Protein AF-A0A7C4YNJ8-F1 (afdb_monomer)

pLDDT: mean 78.84, std 20.15, range [45.75, 98.19]

Solvent-accessible surface area (backbone atoms only — not comparable to full-atom values): 5860 Å² total; per-residue (Å²): 132,87,79,69,42,57,37,30,40,39,36,35,49,54,94,94,39,82,70,47,76,49,43,18,74,54,83,65,41,74,37,96,86,70,51,30,37,36,40,52,32,66,86,80,68,43,79,43,78,50,77,59,56,66,52,77,47,84,42,62,44,64,59,59,62,54,50,53,50,50,52,48,52,59,50,54,57,56,50,60,66,60,66,78,73,68,79,85,83,82,82,78,88,81,133

Mean predicted aligned error: 14.36 Å

Nearest PDB structures (foldseek):
  8tp8-assembly1_A  TM=5.205E-01  e=1.947E+00  Caulobacter vibrioides NA1000
  4jry-assembly1_D  TM=3.129E-01  e=3.456E+00  Homo sapiens
  3ard-assembly1_C  TM=2.776E-01  e=4.604E+00  Mus musculus
  6mjq-assembly2_G  TM=2.019E-01  e=2.747E+00  Mus musculus
  6mj4-assembly1_C  TM=2.030E-01  e=3.081E+00  Mus musculus

Structure (mmCIF, N/CA/C/O backbone):
data_AF-A0A7C4YNJ8-F1
#
_entry.id   AF-A0A7C4YNJ8-F1
#
loop_
_atom_site.group_PDB
_atom_site.id
_atom_site.type_symbol
_atom_site.label_atom_id
_atom_site.label_alt_id
_atom_site.label_comp_id
_atom_site.label_asym_id
_atom_site.label_entity_id
_atom_site.label_seq_id
_atom_site.pdbx_PDB_ins_code
_atom_site.Cartn_x
_atom_site.Cartn_y
_atom_site.Cartn_z
_atom_site.occupancy
_atom_site.B_iso_or_equiv
_atom_site.auth_seq_id
_atom_site.auth_comp_id
_atom_site.auth_asym_id
_atom_site.auth_atom_id
_atom_site.pdbx_PDB_model_num
ATOM 1 N N . MET A 1 1 ? -8.261 -3.555 26.947 1.00 47.84 1 MET A N 1
ATOM 2 C CA . MET A 1 1 ? -7.731 -4.447 25.895 1.00 47.84 1 MET A CA 1
ATOM 3 C C . MET A 1 1 ? -7.279 -3.553 24.753 1.00 47.84 1 MET A C 1
ATOM 5 O O . MET A 1 1 ? -8.121 -2.853 24.206 1.00 47.84 1 MET A O 1
ATOM 9 N N . VAL A 1 2 ? -5.975 -3.460 24.486 1.00 53.75 2 VAL A N 1
ATOM 10 C CA . VAL A 1 2 ? -5.464 -2.692 23.337 1.00 53.75 2 VAL A CA 1
ATOM 11 C C . VAL A 1 2 ? -5.791 -3.499 22.085 1.00 53.75 2 VAL A C 1
ATOM 13 O O . VAL A 1 2 ? -5.513 -4.695 22.042 1.00 53.75 2 VAL A O 1
ATOM 16 N N . ASN A 1 3 ? -6.469 -2.881 21.121 1.00 56.59 3 ASN A N 1
ATOM 17 C CA . ASN A 1 3 ? -6.879 -3.551 19.895 1.00 56.59 3 ASN A CA 1
ATOM 18 C C . ASN A 1 3 ? -5.821 -3.273 18.830 1.00 56.59 3 ASN A C 1
ATOM 20 O O . ASN A 1 3 ? -5.804 -2.183 18.255 1.00 56.59 3 ASN A O 1
ATOM 24 N N . PHE A 1 4 ? -4.915 -4.226 18.627 1.00 64.88 4 PHE A N 1
ATOM 25 C CA . PHE A 1 4 ? -3.890 -4.109 17.602 1.00 64.88 4 PHE A CA 1
ATOM 26 C C . PHE A 1 4 ? -4.540 -4.180 16.223 1.00 64.88 4 PHE A C 1
ATOM 28 O O . PHE A 1 4 ? -5.357 -5.063 15.953 1.00 64.88 4 PHE A O 1
ATOM 35 N N . LYS A 1 5 ? -4.214 -3.227 15.350 1.00 81.81 5 LYS A N 1
ATOM 36 C CA . LYS A 1 5 ? -4.700 -3.232 13.965 1.00 81.81 5 LYS A CA 1
ATOM 37 C C . LYS A 1 5 ? -3.535 -3.325 13.004 1.00 81.81 5 LYS A C 1
ATOM 39 O O . LYS A 1 5 ? -2.691 -2.438 12.972 1.00 81.81 5 LYS A O 1
ATOM 44 N N . THR A 1 6 ? -3.518 -4.359 12.178 1.00 90.38 6 THR A N 1
ATOM 45 C CA . THR A 1 6 ? -2.548 -4.449 11.090 1.00 90.38 6 THR A CA 1
ATOM 46 C C . THR A 1 6 ? -2.757 -3.298 10.103 1.00 90.38 6 THR A C 1
ATOM 48 O O . THR A 1 6 ? -3.886 -2.970 9.726 1.00 90.38 6 THR A O 1
ATOM 51 N N . VAL A 1 7 ? -1.664 -2.657 9.701 1.00 94.50 7 VAL A N 1
ATOM 52 C CA . VAL A 1 7 ? -1.632 -1.606 8.686 1.00 94.50 7 VAL A CA 1
ATOM 53 C C . VAL A 1 7 ? -0.599 -1.987 7.643 1.00 94.50 7 VAL A C 1
ATOM 55 O O . VAL A 1 7 ? 0.566 -2.209 7.951 1.00 94.50 7 VAL A O 1
ATOM 58 N N . TYR A 1 8 ? -1.026 -2.001 6.391 1.00 96.50 8 TYR A N 1
ATOM 59 C CA . TYR A 1 8 ? -0.166 -2.196 5.239 1.00 96.50 8 TYR A CA 1
ATOM 60 C C . TYR A 1 8 ? 0.220 -0.835 4.677 1.00 96.50 8 TYR A C 1
ATOM 62 O O . TYR A 1 8 ? -0.657 -0.038 4.328 1.00 96.50 8 TYR A O 1
ATOM 70 N N . VAL A 1 9 ? 1.516 -0.559 4.577 1.00 97.25 9 VAL A N 1
ATOM 71 C CA . VAL A 1 9 ? 2.042 0.587 3.833 1.00 97.25 9 VAL A CA 1
ATOM 72 C C . VAL A 1 9 ? 2.415 0.101 2.443 1.00 97.25 9 VAL A C 1
ATOM 74 O O . VAL A 1 9 ? 3.123 -0.883 2.284 1.00 97.25 9 VAL A O 1
ATOM 77 N N . ILE A 1 10 ? 1.896 0.778 1.424 1.00 98.00 10 ILE A N 1
ATOM 78 C CA . ILE A 1 10 ? 2.177 0.488 0.021 1.00 98.00 10 ILE A CA 1
ATOM 79 C C . ILE A 1 10 ? 3.026 1.636 -0.503 1.00 98.00 10 ILE A C 1
ATOM 81 O O . ILE A 1 10 ? 2.558 2.776 -0.511 1.00 98.00 10 ILE A O 1
ATOM 85 N N . THR A 1 11 ? 4.247 1.358 -0.952 1.00 98.00 11 THR A N 1
ATOM 86 C CA . THR A 1 11 ? 5.165 2.363 -1.500 1.00 98.00 11 THR A CA 1
ATOM 87 C C . THR A 1 11 ? 5.397 2.110 -2.986 1.00 98.00 11 THR A C 1
ATOM 89 O O . THR A 1 11 ? 5.907 1.065 -3.375 1.00 98.00 11 THR A O 1
ATOM 92 N N . MET A 1 12 ? 5.067 3.089 -3.829 1.00 97.50 12 MET A N 1
ATOM 93 C CA . MET A 1 12 ? 5.459 3.108 -5.239 1.00 97.50 12 MET A CA 1
ATOM 94 C C . MET A 1 12 ? 6.806 3.811 -5.387 1.00 97.50 12 MET A C 1
ATOM 96 O O . MET A 1 12 ? 6.991 4.925 -4.888 1.00 97.50 12 MET A O 1
ATOM 100 N N . TRP A 1 13 ? 7.725 3.181 -6.109 1.00 96.50 13 TRP A N 1
ATOM 101 C CA . TRP A 1 13 ? 9.088 3.650 -6.328 1.00 96.50 13 TRP A CA 1
ATOM 102 C C . TRP A 1 13 ? 9.272 4.169 -7.752 1.00 96.50 13 TRP A C 1
ATOM 104 O O . TRP A 1 13 ? 8.747 3.607 -8.709 1.00 96.50 13 TRP A O 1
ATOM 114 N N . SER A 1 14 ? 10.062 5.232 -7.899 1.00 94.44 14 SER A N 1
ATOM 115 C CA . SER A 1 14 ? 10.465 5.763 -9.203 1.00 94.44 14 SER A CA 1
ATOM 116 C C . SER A 1 14 ? 11.888 6.299 -9.122 1.00 94.44 14 SER A C 1
ATOM 118 O O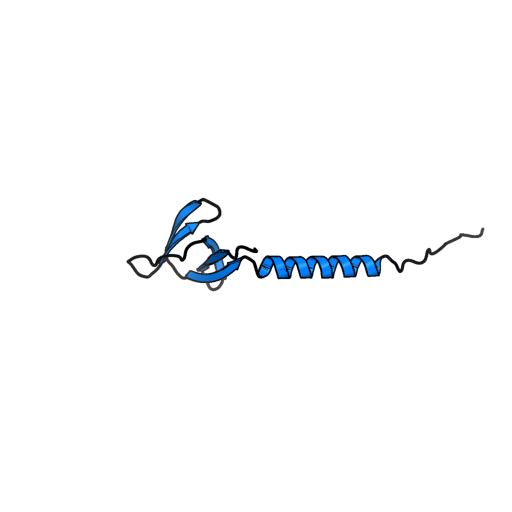 . SER A 1 14 ? 12.160 7.201 -8.332 1.00 94.44 14 SER A O 1
ATOM 120 N N . GLY A 1 15 ? 12.802 5.764 -9.936 1.00 93.94 15 GLY A N 1
ATOM 121 C CA . GLY A 1 15 ? 14.203 6.205 -9.963 1.00 93.94 15 GLY A CA 1
ATOM 122 C C . GLY A 1 15 ? 14.936 6.025 -8.627 1.00 93.94 15 GLY A C 1
ATOM 123 O O . GLY A 1 15 ? 15.685 6.905 -8.221 1.00 93.94 15 GLY A O 1
ATOM 124 N N . GLY A 1 16 ? 14.664 4.932 -7.904 1.00 93.38 16 GLY A N 1
ATOM 125 C CA . GLY A 1 16 ? 15.321 4.612 -6.627 1.00 93.38 16 GLY A CA 1
ATOM 126 C C . GLY A 1 16 ? 14.806 5.379 -5.403 1.00 93.38 16 GLY A C 1
ATOM 127 O O . GLY A 1 16 ? 15.313 5.171 -4.306 1.00 93.38 16 GLY A O 1
ATOM 128 N N . ARG A 1 17 ? 13.788 6.236 -5.554 1.00 95.69 17 ARG A N 1
ATOM 129 C CA . ARG A 1 17 ? 13.168 6.990 -4.450 1.00 95.69 17 ARG A CA 1
ATOM 130 C C . ARG A 1 17 ? 11.671 6.684 -4.311 1.00 95.69 17 ARG A C 1
ATOM 132 O O . ARG A 1 17 ? 11.029 6.362 -5.319 1.00 95.69 17 ARG A O 1
ATOM 139 N N . PRO A 1 18 ? 11.096 6.801 -3.09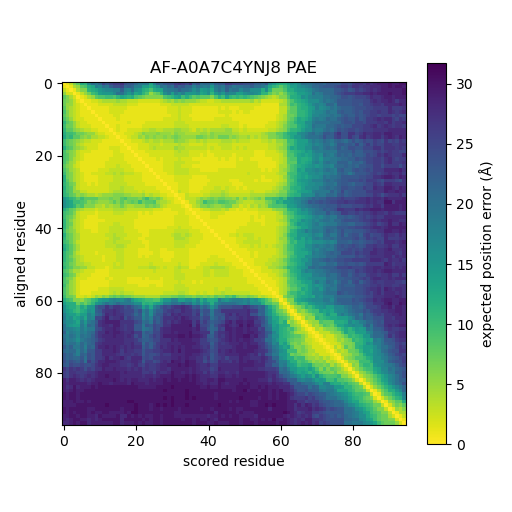9 1.00 96.50 18 PRO A N 1
ATOM 140 C CA . PRO A 1 18 ? 9.661 6.640 -2.903 1.00 96.50 18 PRO A CA 1
ATOM 141 C C . PRO A 1 18 ? 8.922 7.796 -3.588 1.00 96.50 18 PRO A C 1
ATOM 143 O O . PRO A 1 18 ? 9.139 8.963 -3.267 1.00 96.50 18 PRO A O 1
ATOM 146 N N . ALA A 1 19 ? 8.060 7.473 -4.548 1.00 97.00 19 ALA A N 1
ATOM 147 C CA . ALA A 1 19 ? 7.274 8.442 -5.305 1.00 97.00 19 ALA A CA 1
ATOM 148 C C . ALA A 1 19 ? 5.920 8.718 -4.643 1.00 97.00 19 ALA A C 1
ATOM 150 O O . ALA A 1 19 ? 5.472 9.862 -4.595 1.00 97.00 19 ALA A O 1
ATOM 151 N N . LYS A 1 20 ? 5.260 7.673 -4.131 1.00 97.00 20 LYS A N 1
ATOM 152 C CA . LYS A 1 20 ? 3.976 7.796 -3.433 1.00 97.00 20 LYS A CA 1
ATOM 153 C C . LYS A 1 20 ? 3.786 6.664 -2.433 1.00 97.00 20 LYS A C 1
ATOM 155 O O . LYS A 1 20 ? 4.224 5.544 -2.685 1.00 97.00 20 LYS A O 1
ATOM 160 N N . LYS A 1 21 ? 3.134 6.971 -1.310 1.00 97.12 21 LYS A N 1
ATOM 161 C CA . LYS A 1 21 ? 2.795 6.010 -0.260 1.00 97.12 21 LYS A CA 1
ATOM 162 C C . LYS A 1 21 ? 1.300 6.018 0.015 1.00 97.12 21 LYS A C 1
ATOM 164 O O . LYS A 1 21 ? 0.672 7.074 -0.016 1.00 97.12 21 LYS A O 1
ATOM 169 N N . TRP A 1 22 ? 0.760 4.850 0.322 1.00 97.81 22 TRP A N 1
ATOM 170 C CA . TRP A 1 22 ? -0.607 4.672 0.790 1.00 97.81 22 TRP A CA 1
ATOM 171 C C . TRP A 1 22 ? -0.630 3.770 2.013 1.00 97.81 22 TRP A C 1
ATOM 173 O O . TRP A 1 22 ? 0.319 3.034 2.273 1.00 97.81 22 TRP A O 1
ATOM 183 N N . LYS A 1 23 ? -1.743 3.822 2.742 1.00 96.50 23 LYS A N 1
ATOM 184 C CA . LYS A 1 23 ? -2.058 2.884 3.816 1.00 96.50 23 LYS A CA 1
ATOM 185 C C . LYS A 1 23 ? -3.318 2.102 3.456 1.00 96.50 23 LYS A C 1
ATOM 187 O O . LYS A 1 23 ? -4.239 2.681 2.872 1.00 96.50 23 LYS A O 1
ATOM 192 N N . SER A 1 24 ? -3.349 0.829 3.823 1.00 96.38 24 SER A N 1
ATOM 193 C CA . SER A 1 24 ? -4.514 -0.057 3.767 1.00 96.38 24 SER A CA 1
ATOM 194 C C . SER A 1 24 ? -4.615 -0.831 5.084 1.00 96.38 24 SER A C 1
ATOM 196 O O . SER A 1 24 ? -3.595 -1.150 5.688 1.00 96.38 24 SER A O 1
ATOM 198 N N . PHE A 1 25 ? -5.829 -1.132 5.545 1.00 94.88 25 PHE A N 1
ATOM 199 C CA . PHE A 1 25 ? -6.041 -2.038 6.687 1.00 94.88 25 PHE A CA 1
ATOM 200 C C . PHE A 1 25 ? -6.125 -3.506 6.260 1.00 94.88 25 PHE A C 1
ATOM 202 O O . PHE A 1 25 ? -6.033 -4.404 7.088 1.00 94.88 25 PHE A O 1
ATOM 209 N N . GLU A 1 26 ? -6.293 -3.746 4.963 1.00 95.50 26 GLU A N 1
ATOM 210 C CA . GLU A 1 26 ? -6.332 -5.077 4.369 1.00 95.50 26 GLU A CA 1
ATOM 211 C C . GLU A 1 26 ? -5.097 -5.290 3.497 1.00 95.50 26 GLU A C 1
ATOM 213 O O . GLU A 1 26 ? -4.587 -4.341 2.886 1.00 95.50 26 GLU A O 1
ATOM 218 N N . MET A 1 27 ? -4.643 -6.539 3.412 1.00 96.31 27 MET A N 1
ATOM 219 C CA . MET A 1 27 ? -3.503 -6.907 2.582 1.00 96.31 27 MET A CA 1
ATOM 220 C C . MET A 1 27 ? -3.792 -6.583 1.102 1.00 96.31 27 MET A C 1
ATOM 222 O O . MET A 1 27 ? -4.812 -7.038 0.572 1.00 96.31 27 MET A O 1
ATOM 226 N N . PRO A 1 28 ? -2.920 -5.819 0.413 1.00 97.50 28 PRO A N 1
ATOM 227 C CA . PRO A 1 28 ? -3.072 -5.548 -1.013 1.00 97.50 28 PRO A CA 1
ATOM 228 C C . PRO A 1 28 ? -3.080 -6.838 -1.834 1.00 97.50 28 PRO A C 1
ATOM 230 O O . PRO A 1 28 ? -2.261 -7.733 -1.621 1.00 97.50 28 PRO A O 1
ATOM 233 N N . LYS A 1 29 ? -3.986 -6.927 -2.807 1.00 98.06 29 LYS A N 1
ATOM 234 C CA . LYS A 1 29 ? -4.083 -8.076 -3.713 1.00 98.06 29 LYS A CA 1
ATOM 235 C C . LYS A 1 29 ? -3.236 -7.831 -4.947 1.00 98.06 29 LYS A C 1
ATOM 237 O O . LYS A 1 29 ? -3.283 -6.743 -5.512 1.00 98.06 29 LYS A O 1
ATOM 242 N N . LEU A 1 30 ? -2.505 -8.844 -5.399 1.00 96.81 30 LEU A N 1
ATOM 243 C CA . LEU A 1 30 ? -1.804 -8.774 -6.679 1.00 96.81 30 LEU A CA 1
ATOM 244 C C . LEU A 1 30 ? -2.813 -8.656 -7.827 1.00 96.81 30 LEU A C 1
ATOM 246 O O . LEU A 1 30 ? -3.829 -9.354 -7.853 1.00 96.81 30 LEU A O 1
ATOM 250 N N . LEU A 1 31 ? -2.521 -7.777 -8.784 1.00 96.19 31 LEU A N 1
ATOM 251 C CA . LEU A 1 31 ? -3.283 -7.690 -10.025 1.00 96.19 31 LEU A CA 1
ATOM 252 C C . LEU A 1 31 ? -3.027 -8.932 -10.896 1.00 96.19 31 LEU A C 1
ATOM 254 O O . LEU A 1 31 ? -1.932 -9.494 -10.838 1.00 96.19 31 LEU A O 1
ATOM 258 N N . PRO A 1 32 ? -3.978 -9.335 -11.763 1.00 93.25 32 PRO A N 1
ATOM 259 C CA . PRO A 1 32 ? -3.831 -10.528 -12.602 1.00 93.25 32 PRO A CA 1
ATOM 260 C C . PRO A 1 32 ? -2.590 -10.527 -13.502 1.00 93.25 32 PRO A C 1
ATOM 262 O O . PRO A 1 32 ? -2.066 -11.590 -13.814 1.00 93.25 32 PRO A O 1
ATOM 265 N N . GLN A 1 33 ? -2.103 -9.350 -13.914 1.00 89.94 33 GLN A N 1
ATOM 266 C CA . GLN A 1 33 ? -0.891 -9.244 -14.735 1.00 89.94 33 GLN A CA 1
ATOM 267 C C . GLN A 1 33 ? 0.412 -9.433 -13.933 1.00 89.94 33 GLN A C 1
ATOM 269 O O . GLN A 1 33 ? 1.485 -9.491 -14.525 1.00 89.94 33 GLN A O 1
ATOM 274 N N . GLY A 1 34 ? 0.347 -9.482 -12.598 1.00 88.56 34 GLY A N 1
ATOM 275 C CA . GLY A 1 34 ? 1.494 -9.690 -11.706 1.00 88.56 34 GLY A CA 1
ATOM 276 C C . GLY A 1 34 ? 2.396 -8.469 -11.482 1.00 88.56 34 GLY A C 1
ATOM 277 O O . GLY A 1 34 ? 3.319 -8.541 -10.681 1.00 88.56 34 GLY A O 1
ATOM 278 N N . THR A 1 35 ? 2.140 -7.340 -12.148 1.00 90.19 35 THR A N 1
ATOM 279 C CA . THR A 1 35 ? 2.993 -6.132 -12.111 1.00 90.19 35 THR A CA 1
ATOM 280 C C . THR A 1 35 ? 2.439 -5.000 -11.240 1.00 90.19 35 THR A C 1
ATOM 282 O O . THR A 1 35 ? 2.896 -3.858 -11.327 1.00 90.19 35 THR A O 1
ATOM 285 N N . GLY A 1 36 ? 1.440 -5.285 -10.405 1.00 95.19 36 GLY A N 1
ATOM 286 C CA . GLY A 1 36 ? 0.793 -4.273 -9.581 1.00 95.19 36 GLY A CA 1
ATOM 287 C C . GLY A 1 36 ? -0.081 -4.842 -8.474 1.00 95.19 36 GLY A C 1
ATOM 288 O O . GLY A 1 36 ? -0.252 -6.058 -8.362 1.00 95.19 36 GLY A O 1
ATOM 289 N N . VAL A 1 37 ? -0.647 -3.945 -7.669 1.00 97.81 37 VAL A N 1
ATOM 290 C CA . VAL A 1 37 ? -1.528 -4.281 -6.545 1.00 97.81 37 VAL A CA 1
ATOM 291 C C . VAL A 1 37 ? -2.829 -3.480 -6.572 1.00 97.81 37 VAL A C 1
ATOM 293 O O . VAL A 1 37 ? -2.864 -2.339 -7.034 1.00 97.81 37 VAL A O 1
ATOM 296 N N . GLU A 1 38 ? -3.890 -4.075 -6.034 1.00 98.12 38 GLU A N 1
ATOM 297 C CA . GLU A 1 38 ? -5.180 -3.457 -5.737 1.00 98.12 38 GLU A CA 1
ATOM 298 C C . GLU A 1 38 ? -5.418 -3.437 -4.220 1.00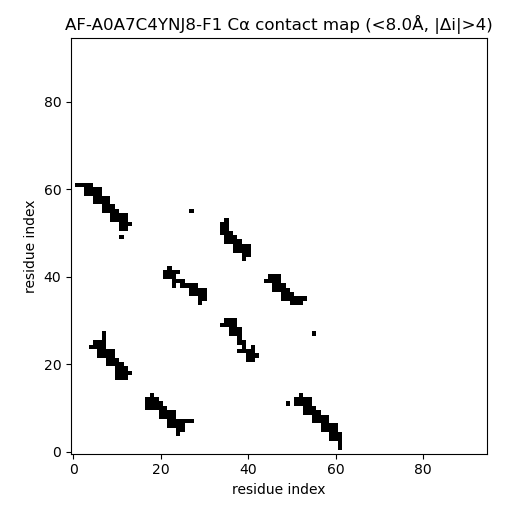 98.12 38 GLU A C 1
ATOM 300 O O .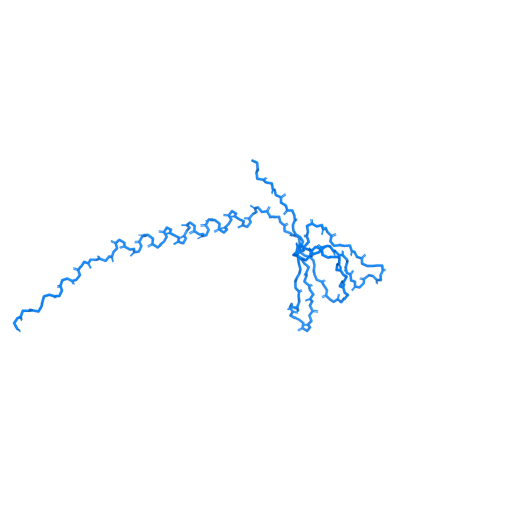 GLU A 1 38 ? -5.220 -4.442 -3.536 1.00 98.12 38 GLU A O 1
ATOM 305 N N . PHE A 1 39 ? -5.863 -2.300 -3.685 1.00 98.19 39 PHE A N 1
ATOM 306 C CA . PHE A 1 39 ? -6.208 -2.143 -2.267 1.00 98.19 39 PHE A CA 1
ATOM 307 C C . PHE A 1 39 ? -7.239 -1.022 -2.054 1.00 98.19 39 PHE A C 1
ATOM 309 O O . PHE A 1 39 ? -7.526 -0.240 -2.963 1.00 98.19 39 PHE A O 1
ATOM 316 N N . ILE A 1 40 ? -7.796 -0.924 -0.842 1.00 98.19 40 ILE A N 1
ATOM 317 C CA . ILE A 1 40 ? -8.652 0.195 -0.420 1.00 98.19 40 ILE A CA 1
ATOM 318 C C . ILE A 1 40 ? -7.805 1.179 0.387 1.00 98.19 40 ILE A C 1
ATOM 320 O O . ILE A 1 40 ? -7.230 0.826 1.414 1.00 98.19 40 ILE A O 1
ATOM 324 N N . CYS A 1 41 ? -7.714 2.429 -0.061 1.00 96.12 41 CYS A N 1
ATOM 325 C CA . CYS A 1 41 ? -6.922 3.439 0.632 1.00 96.12 41 CYS A CA 1
ATOM 326 C C . CYS A 1 41 ? -7.589 3.867 1.949 1.00 96.12 41 CYS A C 1
ATOM 328 O O . CYS A 1 41 ? -8.757 4.259 1.967 1.00 96.12 41 CYS A O 1
ATOM 330 N N . CYS A 1 42 ? -6.834 3.867 3.050 1.00 94.44 42 CYS A N 1
ATOM 331 C CA . CYS A 1 42 ? -7.337 4.279 4.360 1.00 94.44 42 CYS A CA 1
ATOM 332 C C . CYS A 1 42 ? -7.844 5.724 4.388 1.00 94.44 42 CYS A C 1
ATOM 334 O O . CYS A 1 42 ? -8.828 5.990 5.077 1.00 94.44 42 CYS A O 1
ATOM 336 N N . GLU A 1 43 ? -7.181 6.634 3.675 1.00 92.25 43 GLU A N 1
ATOM 337 C CA . GLU A 1 43 ? -7.493 8.066 3.679 1.00 92.25 43 GLU A CA 1
ATOM 338 C C . GLU A 1 43 ? -8.708 8.373 2.801 1.00 92.25 43 GLU A C 1
ATOM 340 O O . GLU A 1 43 ? -9.701 8.914 3.275 1.00 92.25 43 GLU A O 1
ATOM 345 N N . THR A 1 44 ? -8.663 7.965 1.532 1.00 95.44 44 THR A N 1
ATOM 346 C CA . THR A 1 44 ? -9.694 8.336 0.552 1.00 95.44 44 THR A CA 1
ATOM 347 C C . THR A 1 44 ? -10.878 7.377 0.518 1.00 95.44 44 THR A C 1
ATOM 349 O O . THR A 1 44 ? -11.895 7.694 -0.089 1.00 95.44 44 THR A O 1
ATOM 352 N N . LYS A 1 45 ? -10.750 6.188 1.123 1.00 95.62 45 LYS A N 1
ATOM 353 C CA . LYS A 1 45 ? -11.714 5.073 1.035 1.00 95.62 45 LYS A CA 1
ATOM 354 C C . LYS A 1 45 ? -11.971 4.568 -0.386 1.00 95.62 45 LYS A C 1
ATOM 356 O O . LYS A 1 45 ? -12.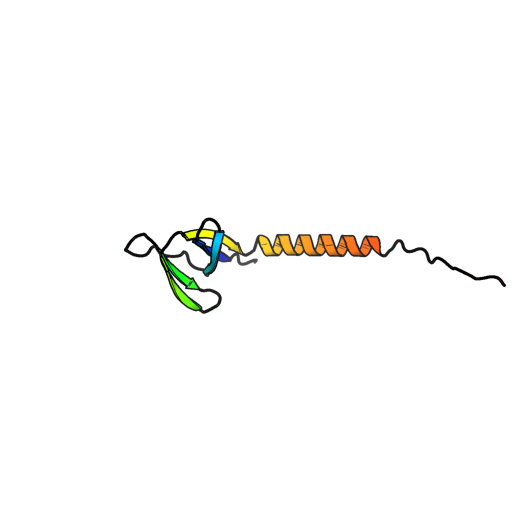859 3.748 -0.598 1.00 95.62 45 LYS A O 1
ATOM 361 N N . LEU A 1 46 ? -11.181 5.020 -1.356 1.00 97.44 46 LEU A N 1
ATOM 362 C CA . LEU A 1 46 ? -11.285 4.584 -2.739 1.00 97.44 46 LEU A CA 1
ATOM 363 C C . LEU A 1 46 ? -10.469 3.317 -2.963 1.00 97.44 46 LEU A C 1
ATOM 365 O O . LEU A 1 46 ? -9.423 3.103 -2.343 1.00 97.44 46 LEU A O 1
ATOM 369 N N . ARG A 1 47 ? -10.939 2.507 -3.908 1.00 97.88 47 ARG A N 1
ATOM 370 C CA . ARG A 1 47 ? -10.160 1.413 -4.472 1.00 97.88 47 ARG A CA 1
ATOM 371 C C . ARG A 1 47 ? -9.076 1.986 -5.374 1.00 97.88 47 ARG A C 1
ATOM 373 O O . ARG A 1 47 ? -9.362 2.787 -6.261 1.00 97.88 47 ARG A O 1
ATOM 380 N N . VAL A 1 48 ? -7.840 1.578 -5.132 1.00 97.81 48 VAL A N 1
ATOM 381 C CA . VAL A 1 48 ? -6.660 2.035 -5.859 1.00 97.81 48 VAL A CA 1
ATOM 382 C C . VAL A 1 48 ? -6.004 0.829 -6.510 1.00 97.81 48 VAL A C 1
ATOM 384 O O . VAL A 1 48 ? -5.783 -0.185 -5.851 1.00 97.81 48 VAL A O 1
ATOM 387 N N . GLN A 1 49 ? -5.681 0.960 -7.793 1.00 97.75 49 GLN A N 1
ATOM 388 C CA . GLN A 1 49 ? -4.810 0.038 -8.512 1.00 97.75 49 GLN A CA 1
ATOM 389 C C . GLN A 1 49 ? -3.511 0.768 -8.843 1.00 97.75 49 GLN A C 1
ATOM 391 O O . GLN A 1 49 ? -3.538 1.880 -9.374 1.00 97.75 49 GLN A O 1
ATOM 396 N N . VAL A 1 50 ? -2.379 0.161 -8.502 1.00 96.31 50 VAL A N 1
ATOM 397 C CA . VAL A 1 50 ? -1.045 0.711 -8.769 1.00 96.31 50 VAL A CA 1
ATOM 398 C C . VAL A 1 50 ? -0.245 -0.331 -9.533 1.00 96.31 50 VAL A C 1
ATOM 400 O O . VAL A 1 50 ? -0.179 -1.481 -9.109 1.00 96.31 50 VAL A O 1
ATOM 403 N N . ILE A 1 51 ? 0.364 0.077 -10.645 1.00 95.50 51 ILE A N 1
ATOM 404 C CA . ILE A 1 51 ? 1.209 -0.763 -11.501 1.00 95.50 51 ILE A CA 1
ATOM 405 C C . IL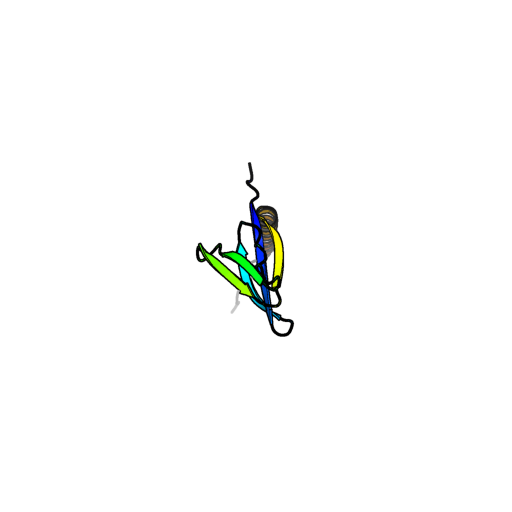E A 1 51 ? 2.612 -0.153 -11.517 1.00 95.50 51 ILE A C 1
ATOM 407 O O . ILE A 1 51 ? 2.750 1.055 -11.708 1.00 95.50 51 ILE A O 1
ATOM 411 N N . GLY A 1 52 ? 3.645 -0.975 -11.325 1.00 93.31 52 GLY A N 1
ATOM 412 C CA . GLY A 1 52 ? 5.046 -0.548 -11.341 1.00 93.31 52 GLY A CA 1
ATOM 413 C C . GLY A 1 52 ? 5.883 -1.163 -10.221 1.00 93.31 52 GLY A C 1
ATOM 414 O O . GLY A 1 52 ? 5.512 -2.172 -9.625 1.00 93.31 52 GLY A O 1
ATOM 415 N N . THR A 1 53 ? 7.027 -0.544 -9.924 1.00 95.38 53 THR A N 1
ATOM 416 C CA . THR A 1 53 ? 7.912 -0.974 -8.832 1.00 95.38 53 THR A CA 1
ATOM 417 C C . THR A 1 53 ? 7.294 -0.607 -7.486 1.00 95.38 53 THR A C 1
ATOM 419 O O . THR A 1 53 ? 7.217 0.572 -7.133 1.00 95.38 53 THR A O 1
ATOM 422 N N . ILE A 1 54 ? 6.835 -1.611 -6.741 1.00 96.00 54 ILE A N 1
ATOM 423 C CA . ILE A 1 54 ? 6.053 -1.432 -5.513 1.00 96.00 54 ILE A CA 1
ATOM 424 C C . ILE A 1 54 ? 6.660 -2.281 -4.394 1.00 96.00 54 ILE A C 1
ATOM 426 O O . ILE A 1 54 ? 7.033 -3.430 -4.624 1.00 96.00 54 ILE A O 1
ATOM 430 N N . SER A 1 55 ? 6.729 -1.726 -3.185 1.00 96.38 55 SER A N 1
ATOM 431 C CA . SER A 1 55 ? 6.916 -2.489 -1.949 1.00 96.38 55 SER A CA 1
ATOM 432 C C . SER A 1 55 ? 5.654 -2.421 -1.092 1.00 96.38 55 SER A C 1
ATOM 434 O O . SER A 1 55 ? 4.902 -1.442 -1.148 1.00 96.38 55 SER A O 1
ATOM 436 N N . VAL A 1 56 ? 5.403 -3.490 -0.337 1.00 96.62 56 VAL A N 1
ATOM 437 C CA . VAL A 1 56 ? 4.316 -3.571 0.641 1.00 96.62 56 VAL A CA 1
ATOM 438 C C . VAL A 1 56 ? 4.926 -3.991 1.969 1.00 96.62 56 VAL A C 1
ATOM 440 O O . VAL A 1 56 ? 5.531 -5.057 2.061 1.00 96.62 56 VAL A O 1
ATOM 443 N N . GLU A 1 57 ? 4.774 -3.147 2.979 1.00 96.69 57 GLU A N 1
ATOM 444 C CA . GLU A 1 57 ? 5.274 -3.369 4.330 1.00 96.69 57 GLU A CA 1
ATOM 445 C C . GLU A 1 57 ? 4.099 -3.552 5.306 1.00 96.69 57 GLU A C 1
ATOM 447 O O . GLU A 1 57 ? 3.139 -2.778 5.281 1.00 96.69 57 GLU A O 1
ATOM 452 N N . GLU A 1 58 ? 4.160 -4.575 6.161 1.00 94.81 58 GLU A N 1
ATOM 453 C CA . GLU A 1 58 ? 3.144 -4.863 7.181 1.00 94.81 58 GLU A CA 1
ATOM 454 C C . GLU A 1 58 ? 3.585 -4.327 8.550 1.00 94.81 58 GLU A C 1
ATOM 456 O O . GLU A 1 58 ? 4.710 -4.570 8.988 1.00 94.81 58 GLU A O 1
ATOM 461 N N . TYR A 1 59 ? 2.686 -3.613 9.227 1.00 90.81 59 TYR A N 1
ATOM 462 C CA . TYR A 1 59 ? 2.896 -3.035 10.553 1.00 90.81 59 TYR A CA 1
ATOM 463 C C . TYR A 1 59 ? 1.755 -3.409 11.497 1.00 90.81 59 TYR A C 1
ATOM 465 O O . TYR A 1 59 ? 0.608 -3.538 11.076 1.00 90.81 59 TYR A O 1
ATOM 473 N N . GLU A 1 60 ? 2.043 -3.491 12.794 1.00 88.56 60 GLU A N 1
ATOM 474 C CA . GLU A 1 60 ? 1.047 -3.686 13.849 1.00 88.56 60 GLU A CA 1
ATOM 475 C C . GLU A 1 60 ? 0.790 -2.353 14.580 1.00 88.56 60 GLU A C 1
ATOM 477 O O . GLU A 1 60 ? 1.632 -1.855 15.333 1.00 88.56 60 GLU A O 1
ATOM 482 N N . SER A 1 61 ? -0.372 -1.733 14.342 1.00 68.62 61 SER A N 1
ATOM 483 C CA . SER A 1 61 ? -0.793 -0.505 15.032 1.00 68.62 61 SER A CA 1
ATOM 484 C C . SER A 1 61 ? -1.064 -0.827 16.497 1.00 68.62 61 SER A C 1
ATOM 486 O O . SER A 1 61 ? -1.948 -1.624 16.805 1.00 68.62 61 SER A O 1
ATOM 488 N N . GLY A 1 62 ? -0.269 -0.222 17.378 1.00 61.84 62 GLY A N 1
ATOM 489 C CA . GLY A 1 62 ? -0.278 -0.433 18.828 1.00 61.84 62 GLY A CA 1
ATOM 490 C C . GLY A 1 62 ? 1.122 -0.593 19.427 1.00 61.84 62 GLY A C 1
ATOM 491 O O . GLY A 1 62 ? 1.285 -0.405 20.629 1.00 61.84 62 GLY A O 1
ATOM 492 N N . LYS A 1 63 ? 2.147 -0.861 18.604 1.00 53.69 63 LYS A N 1
ATOM 493 C CA . LYS A 1 63 ? 3.551 -0.812 19.046 1.00 53.69 63 LYS A CA 1
ATOM 494 C C . LYS A 1 63 ? 4.140 0.605 18.969 1.00 53.69 63 LYS A C 1
ATOM 496 O O . LYS A 1 63 ? 4.844 1.026 19.879 1.00 53.69 63 LYS A O 1
ATOM 501 N N . GLU A 1 64 ? 3.770 1.373 17.942 1.00 51.00 64 GLU A N 1
ATOM 502 C CA . GLU A 1 64 ? 4.266 2.747 17.735 1.00 51.00 64 GLU A CA 1
ATOM 503 C C . GLU A 1 64 ? 3.620 3.792 18.663 1.00 51.00 64 GLU A C 1
ATOM 505 O O . GLU A 1 64 ? 4.308 4.714 19.094 1.00 51.00 64 GLU A O 1
ATOM 510 N N . ASP A 1 65 ? 2.336 3.652 19.029 1.00 47.72 65 ASP A N 1
ATOM 511 C CA . ASP A 1 65 ? 1.686 4.570 19.987 1.00 47.72 65 ASP A CA 1
ATOM 512 C C . ASP A 1 65 ? 2.300 4.445 21.393 1.00 47.72 65 ASP A C 1
ATOM 514 O O . ASP A 1 65 ? 2.419 5.434 22.117 1.00 47.72 65 ASP A O 1
ATOM 518 N N . PHE A 1 66 ? 2.741 3.237 21.761 1.00 45.75 66 PHE A N 1
ATOM 519 C CA . PHE A 1 66 ? 3.462 2.990 23.008 1.00 45.75 66 PHE A CA 1
ATOM 520 C C . PHE A 1 66 ? 4.859 3.624 22.982 1.00 45.75 66 PHE A C 1
ATOM 522 O O . PHE A 1 66 ? 5.242 4.299 23.933 1.00 45.75 66 PHE A O 1
ATOM 529 N N . GLU A 1 67 ? 5.604 3.474 21.881 1.00 50.09 67 GLU A N 1
ATOM 530 C CA . GLU A 1 67 ? 6.939 4.067 21.740 1.00 50.09 67 GLU A CA 1
ATOM 531 C C . GLU A 1 67 ? 6.887 5.601 21.652 1.00 50.09 67 GLU A C 1
ATOM 533 O O . GLU A 1 67 ? 7.632 6.268 22.366 1.00 50.09 67 GLU A O 1
ATOM 538 N N . MET A 1 68 ? 5.984 6.197 20.863 1.00 52.91 68 MET A N 1
ATOM 539 C CA . MET A 1 68 ? 5.839 7.660 20.783 1.00 52.91 68 MET A CA 1
ATOM 540 C C . MET A 1 68 ? 5.338 8.283 22.090 1.00 52.91 68 MET A C 1
ATOM 542 O O . MET A 1 68 ? 5.780 9.381 22.431 1.00 52.91 68 MET A O 1
ATOM 546 N N . GLY A 1 69 ? 4.464 7.598 22.838 1.00 54.06 69 GLY A N 1
ATOM 547 C CA . GLY A 1 69 ? 4.077 8.005 24.192 1.00 54.06 69 GLY A CA 1
ATOM 548 C C . GLY A 1 69 ? 5.276 8.027 25.142 1.00 54.06 69 GLY A C 1
ATOM 549 O O . GLY A 1 69 ? 5.506 9.032 25.812 1.00 54.06 69 GLY A O 1
ATOM 550 N N . LEU A 1 70 ? 6.107 6.980 25.105 1.00 52.66 70 LEU A N 1
ATOM 551 C CA . LEU A 1 70 ? 7.339 6.894 25.890 1.00 52.66 70 LEU A CA 1
ATOM 552 C C . LEU A 1 70 ? 8.349 7.983 25.498 1.00 52.66 70 LEU A C 1
ATOM 554 O O . LEU A 1 70 ? 8.940 8.619 26.364 1.00 52.66 70 LEU A O 1
ATOM 558 N N . TYR A 1 71 ? 8.545 8.243 24.201 1.00 52.19 71 TYR A N 1
ATOM 559 C CA . TYR A 1 71 ? 9.431 9.316 23.739 1.00 52.19 71 TYR A CA 1
ATOM 560 C C . TYR A 1 71 ? 8.913 10.696 24.143 1.00 52.19 71 TYR A C 1
ATOM 562 O O . TYR A 1 71 ? 9.717 11.547 24.516 1.00 52.19 71 TYR A O 1
ATOM 570 N N . LYS A 1 72 ? 7.597 10.924 24.114 1.00 55.84 72 LYS A N 1
ATOM 571 C CA . LYS A 1 72 ? 6.996 12.186 24.552 1.00 55.84 72 LYS A CA 1
ATOM 572 C C . LYS A 1 72 ? 7.165 12.394 26.059 1.00 55.84 72 LYS A C 1
ATOM 574 O O . LYS A 1 72 ? 7.657 13.449 26.446 1.00 55.84 72 LYS A O 1
ATOM 579 N N . GLU A 1 73 ? 6.899 11.379 26.883 1.00 58.06 73 GLU A N 1
ATOM 580 C CA . GLU A 1 73 ? 7.166 11.421 28.332 1.00 58.06 73 GLU A CA 1
ATOM 581 C C . GLU A 1 73 ? 8.661 11.612 28.639 1.00 58.06 73 GLU A C 1
ATOM 583 O O . GLU A 1 73 ? 9.027 12.402 29.506 1.00 58.06 73 GLU A O 1
ATOM 588 N N . LEU A 1 74 ? 9.558 10.954 27.898 1.00 59.59 74 LEU A N 1
ATOM 589 C CA . LEU A 1 74 ? 11.010 11.113 28.049 1.00 59.59 74 LEU A CA 1
ATOM 590 C C . LEU A 1 74 ? 11.528 12.484 27.592 1.00 59.59 74 LEU A C 1
ATOM 592 O O . LEU A 1 74 ? 12.612 12.886 28.018 1.00 59.59 74 LEU A O 1
ATOM 596 N N . ILE A 1 75 ? 10.819 13.179 26.700 1.00 65.25 75 ILE A N 1
ATOM 597 C CA . ILE A 1 75 ? 11.149 14.543 26.264 1.00 65.25 75 ILE A CA 1
ATOM 598 C C . ILE A 1 75 ? 10.586 15.561 27.263 1.00 65.25 75 ILE A C 1
ATOM 600 O O . ILE A 1 75 ? 11.319 16.464 27.662 1.00 65.25 75 ILE A O 1
ATOM 604 N N . GLU A 1 76 ? 9.343 15.385 27.717 1.00 60.72 76 GLU A N 1
ATOM 605 C CA . GLU A 1 76 ? 8.689 16.247 28.711 1.00 60.72 76 GLU A CA 1
ATOM 606 C C . GLU A 1 76 ? 9.404 16.182 30.073 1.00 60.72 76 GLU A C 1
ATOM 608 O O . GLU A 1 76 ? 9.723 17.225 30.645 1.00 60.72 76 GLU A O 1
ATOM 613 N N . ASN A 1 77 ? 9.799 14.988 30.537 1.00 58.69 77 ASN A N 1
ATOM 614 C CA . ASN A 1 77 ? 10.592 14.830 31.766 1.00 58.69 77 ASN A CA 1
ATOM 615 C C . ASN A 1 77 ? 12.003 15.433 31.655 1.00 58.69 77 ASN A C 1
ATOM 617 O O . ASN A 1 77 ? 12.553 15.921 32.637 1.00 58.69 77 ASN A O 1
ATOM 621 N N . ARG A 1 78 ? 12.604 15.460 30.457 1.00 57.12 78 ARG A N 1
ATOM 622 C CA . ARG A 1 78 ? 13.921 16.095 30.253 1.00 57.12 78 ARG A CA 1
ATOM 623 C C . ARG A 1 78 ? 13.855 17.621 30.220 1.00 57.12 78 ARG A C 1
ATOM 625 O O . ARG A 1 78 ? 14.877 18.281 30.415 1.00 57.12 78 ARG A O 1
ATOM 632 N N . GLN A 1 79 ? 12.692 18.182 29.894 1.00 56.34 79 GLN A N 1
ATOM 633 C CA . GLN A 1 79 ? 12.467 19.625 29.868 1.00 56.34 79 GLN A CA 1
ATOM 634 C C . GLN A 1 79 ? 12.147 20.165 31.265 1.00 56.34 79 GLN A C 1
ATOM 636 O O . GLN A 1 79 ? 12.6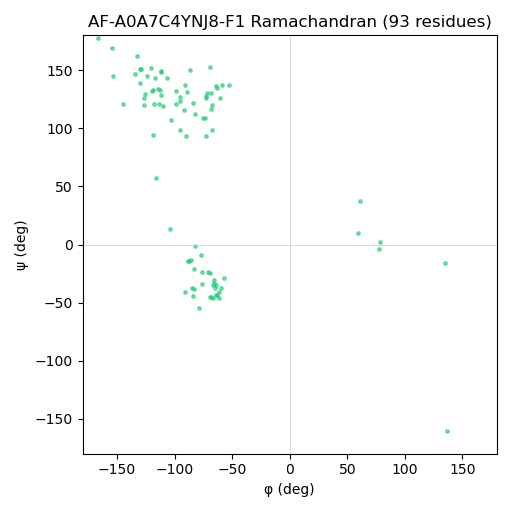91 21.206 31.628 1.00 56.34 79 GLN A O 1
ATOM 641 N N . SER A 1 80 ? 11.386 19.429 32.081 1.00 55.41 80 SER A N 1
ATOM 642 C CA . SER A 1 80 ? 11.097 19.814 33.470 1.00 55.41 80 SER A CA 1
ATOM 643 C C . SER A 1 80 ? 12.348 19.842 34.362 1.00 55.41 80 SER A C 1
ATOM 645 O O . SER A 1 80 ? 12.483 20.741 35.189 1.00 55.41 80 SER A O 1
ATOM 647 N N . GLU A 1 81 ? 13.321 18.951 34.141 1.00 55.12 81 GLU A N 1
ATOM 648 C CA . GLU A 1 81 ? 14.601 18.955 34.874 1.00 55.12 81 GLU A CA 1
ATOM 649 C C . GLU A 1 81 ? 15.539 20.121 34.495 1.00 55.12 81 GLU A C 1
ATOM 651 O O . GLU A 1 81 ? 16.399 20.510 35.288 1.00 55.12 81 GLU A O 1
ATOM 656 N N . ARG A 1 82 ? 15.395 20.714 33.298 1.00 53.16 82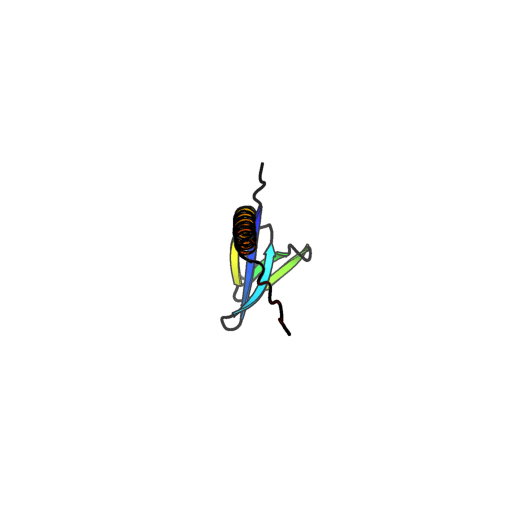 ARG A N 1
ATOM 657 C CA . ARG A 1 82 ? 16.234 21.851 32.859 1.00 53.16 82 ARG A CA 1
ATOM 658 C C . ARG A 1 82 ? 15.749 23.207 33.364 1.00 53.16 82 ARG A C 1
ATOM 660 O O . ARG A 1 82 ? 16.539 24.149 33.393 1.00 53.16 82 ARG A O 1
ATOM 667 N N . GLU A 1 83 ? 14.483 23.336 33.748 1.00 49.59 83 GLU A N 1
ATOM 668 C CA . GLU A 1 83 ? 13.922 24.617 34.198 1.00 49.59 83 GLU A CA 1
ATOM 669 C C . GLU A 1 83 ? 14.158 24.897 35.690 1.00 49.59 83 GLU A C 1
ATOM 671 O O . GLU A 1 83 ? 14.072 26.047 36.116 1.00 49.59 83 GLU A O 1
ATOM 676 N N . THR A 1 84 ? 14.573 23.901 36.478 1.00 47.41 84 THR A N 1
ATOM 677 C CA . THR A 1 84 ? 14.899 24.078 37.905 1.00 47.41 84 THR A CA 1
ATOM 678 C C . THR A 1 84 ? 16.307 24.616 38.182 1.00 47.41 84 THR A C 1
ATOM 680 O O . THR A 1 84 ? 16.644 24.862 39.338 1.00 47.41 84 THR A O 1
ATOM 683 N N . SER A 1 85 ? 17.134 24.861 37.159 1.00 51.59 85 SER A N 1
ATOM 684 C CA . SER A 1 85 ? 18.460 25.479 37.315 1.00 51.59 85 SER A CA 1
ATOM 685 C C . SER A 1 85 ? 18.553 26.833 36.607 1.00 51.59 85 SER A C 1
ATOM 687 O O . SER A 1 85 ? 19.402 27.044 35.741 1.00 51.59 85 SER A O 1
ATOM 689 N N . LYS A 1 86 ? 17.681 27.778 36.957 1.00 47.09 86 LYS A N 1
ATOM 690 C CA . LYS A 1 86 ? 17.966 29.203 36.748 1.00 47.09 86 LYS A CA 1
ATOM 691 C C . LYS A 1 86 ? 17.979 29.900 38.100 1.00 47.09 86 LYS A C 1
ATOM 693 O O . LYS A 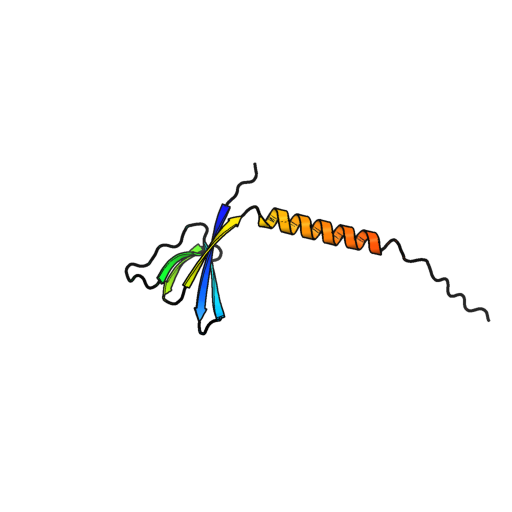1 86 ? 16.947 30.297 38.627 1.00 47.09 86 LYS A O 1
ATOM 698 N N . SER A 1 87 ? 19.178 30.012 38.663 1.00 55.59 87 SER A N 1
ATOM 699 C CA . SER A 1 87 ? 19.493 30.992 39.700 1.00 55.59 87 SER A CA 1
ATOM 700 C C . SER A 1 87 ? 19.098 32.396 39.219 1.00 55.59 87 SER A C 1
ATOM 702 O O . SER A 1 87 ? 19.380 32.722 38.062 1.00 55.59 87 SER A O 1
ATOM 704 N N . PRO A 1 88 ? 18.476 33.246 40.052 1.00 50.22 88 PRO A N 1
ATOM 705 C CA . PRO A 1 88 ? 18.200 34.621 39.665 1.00 50.22 88 PRO A CA 1
ATOM 706 C C . PRO A 1 88 ? 19.506 35.429 39.721 1.00 50.22 88 PRO A C 1
ATOM 708 O O . PRO A 1 88 ? 20.031 35.702 40.798 1.00 50.22 88 PRO A O 1
ATOM 711 N N . GLU A 1 89 ? 20.054 35.803 38.564 1.00 53.03 89 GLU A N 1
ATOM 712 C CA . GLU A 1 89 ? 21.114 36.813 38.477 1.00 53.03 89 GLU A CA 1
ATOM 713 C C . GLU A 1 89 ? 20.504 38.198 38.753 1.00 53.03 89 GLU A C 1
ATOM 715 O O . GLU A 1 89 ? 19.966 38.861 37.867 1.00 53.03 89 GLU A O 1
ATOM 720 N N . ASN A 1 90 ? 20.568 38.623 40.018 1.00 50.22 90 ASN A N 1
ATOM 721 C CA . ASN A 1 90 ? 20.359 40.010 40.429 1.00 50.22 90 ASN A CA 1
ATOM 722 C C . ASN A 1 90 ? 21.517 40.864 39.889 1.00 50.22 90 ASN A C 1
ATOM 724 O O . ASN A 1 90 ? 22.589 40.918 40.491 1.00 50.22 90 ASN A O 1
ATOM 728 N N . ILE A 1 91 ? 21.311 41.543 38.761 1.00 61.81 91 ILE A N 1
ATOM 729 C CA . ILE A 1 91 ? 22.184 42.642 38.334 1.00 61.81 91 ILE A CA 1
ATOM 730 C C . ILE A 1 91 ? 21.620 43.936 38.928 1.00 61.81 91 ILE A C 1
ATOM 732 O O . ILE A 1 91 ? 20.754 44.581 38.337 1.00 61.81 91 ILE A O 1
ATOM 736 N N . GLU A 1 92 ? 22.121 44.325 40.099 1.00 57.72 92 GLU A N 1
ATOM 737 C CA . GLU A 1 92 ? 21.978 45.691 40.607 1.00 57.72 92 GLU A CA 1
ATOM 738 C C . GLU A 1 92 ? 23.084 46.572 40.004 1.00 57.72 92 GLU A C 1
ATOM 740 O O . GLU A 1 92 ? 24.274 46.298 40.157 1.00 57.72 92 GLU A O 1
ATOM 745 N N . LYS A 1 93 ? 22.697 47.648 39.308 1.00 62.81 93 LYS A N 1
ATOM 746 C CA . LYS A 1 93 ? 23.603 48.760 38.990 1.00 62.81 93 LYS A CA 1
ATOM 747 C C . LYS A 1 93 ? 23.662 49.685 40.206 1.00 62.81 93 LYS A C 1
ATOM 749 O O . LYS A 1 93 ? 22.669 50.334 40.524 1.00 62.81 93 LYS A O 1
ATOM 754 N N . LEU A 1 94 ? 24.817 49.737 40.862 1.00 56.91 94 LEU A N 1
ATOM 755 C CA . LEU A 1 94 ? 25.141 50.722 41.893 1.00 56.91 94 LEU A CA 1
ATOM 756 C C . LEU A 1 94 ? 25.837 51.930 41.242 1.00 56.91 94 LEU A C 1
ATOM 758 O O . LEU A 1 94 ? 26.944 51.772 40.735 1.00 56.91 94 LEU A O 1
ATOM 762 N N . PHE A 1 95 ? 25.158 53.084 41.335 1.00 60.44 95 PHE A N 1
ATOM 763 C CA . PHE A 1 95 ? 25.546 54.470 40.996 1.00 60.44 95 PHE A CA 1
ATOM 764 C C . PHE A 1 95 ? 25.864 54.808 39.530 1.00 60.44 95 PHE A C 1
ATOM 766 O O . PHE A 1 95 ? 26.792 54.227 38.930 1.00 60.44 95 PHE A O 1
#

Sequence (95 aa):
MVNFKTVYVITMWSGGRPAKKWKSFEMPKLLPQGTGVEFICCETKLRVQVIGTISVEEYESGKEDFEMGLYKELIENRQSERETSKSPENIEKLF

Radius of gyration: 24.18 Å; Cα contacts (8 Å, |Δi|>4): 129; chains: 1; bounding box: 37×65×57 Å

Secondary structure (DSSP, 8-state):
----EEEEEEEEEETTEEEEEEEESSPPEEPTTSSEEEEE-TTT--EEEEESSEEEEEEEETTHHHHHHHHHHHHHHHHHHHHT-----------

Foldseek 3Di:
DDDKQKKKKKFADDPRDTPDIFIASDDWDQDPVRQWTWGQGPPPRDIDIDGHDMDIDIDIPPPVVVVVVVVVVVVVVVVVVVVVPDDDPPDDDDD